Protein AF-A0A2S4KFY6-F1 (afdb_monomer_lite)

Radius of gyration: 22.41 Å; chains: 1; bounding box: 43×35×68 Å

pLDDT: mean 77.11, std 11.49, range [41.03, 91.62]

Structure (mmCIF, N/CA/C/O backbone):
data_AF-A0A2S4KFY6-F1
#
_entry.id   AF-A0A2S4KFY6-F1
#
loop_
_atom_site.group_PDB
_atom_site.id
_atom_site.type_symbol
_atom_site.label_atom_id
_atom_site.label_alt_id
_atom_site.label_comp_id
_atom_site.label_asym_id
_atom_site.label_entity_id
_atom_site.label_seq_id
_atom_site.pdbx_PDB_ins_code
_atom_site.Cartn_x
_atom_site.Cartn_y
_atom_site.Cartn_z
_atom_site.occupancy
_atom_site.B_iso_or_equiv
_atom_site.auth_seq_id
_atom_site.auth_comp_id
_atom_site.auth_asym_id
_atom_site.auth_atom_id
_atom_site.pdbx_PDB_model_num
ATOM 1 N N . MET A 1 1 ? -2.770 -22.741 -5.895 1.00 41.03 1 MET A N 1
ATOM 2 C CA . MET A 1 1 ? -3.093 -22.471 -4.480 1.00 41.03 1 MET A CA 1
ATOM 3 C C . MET A 1 1 ? -2.861 -20.990 -4.262 1.00 41.03 1 MET A C 1
ATOM 5 O O . MET A 1 1 ? -1.717 -20.572 -4.315 1.00 41.03 1 MET A O 1
ATOM 9 N N . ILE A 1 2 ? -3.922 -20.183 -4.189 1.00 46.44 2 ILE A N 1
ATOM 10 C CA . ILE A 1 2 ? -3.783 -18.751 -3.895 1.00 46.44 2 ILE A CA 1
ATOM 11 C C . ILE A 1 2 ? -3.744 -18.662 -2.375 1.00 46.44 2 ILE A C 1
ATOM 13 O O . ILE A 1 2 ? -4.786 -18.735 -1.730 1.00 46.44 2 ILE A O 1
ATOM 17 N N . GLU A 1 3 ? -2.538 -18.614 -1.817 1.00 59.56 3 GLU A N 1
ATOM 18 C CA . GLU A 1 3 ? -2.339 -18.278 -0.410 1.00 59.56 3 GLU A CA 1
ATOM 19 C C . GLU A 1 3 ? -3.041 -16.946 -0.130 1.00 59.56 3 GLU A C 1
ATOM 21 O O . GLU A 1 3 ? -2.886 -15.960 -0.859 1.00 59.56 3 GLU A O 1
ATOM 26 N N . THR A 1 4 ? -3.890 -16.942 0.893 1.00 71.56 4 THR A N 1
ATOM 27 C CA . THR A 1 4 ? -4.592 -15.756 1.375 1.00 71.56 4 THR A CA 1
ATOM 28 C C . THR A 1 4 ? -3.580 -14.825 2.033 1.00 71.56 4 THR A C 1
ATOM 30 O O . THR A 1 4 ? -3.407 -14.868 3.248 1.00 71.56 4 THR A O 1
ATOM 33 N N . MET A 1 5 ? -2.886 -14.020 1.224 1.00 77.81 5 MET A N 1
ATOM 34 C CA . MET A 1 5 ? -1.988 -12.983 1.731 1.00 77.81 5 MET A CA 1
ATOM 35 C C . MET A 1 5 ? -2.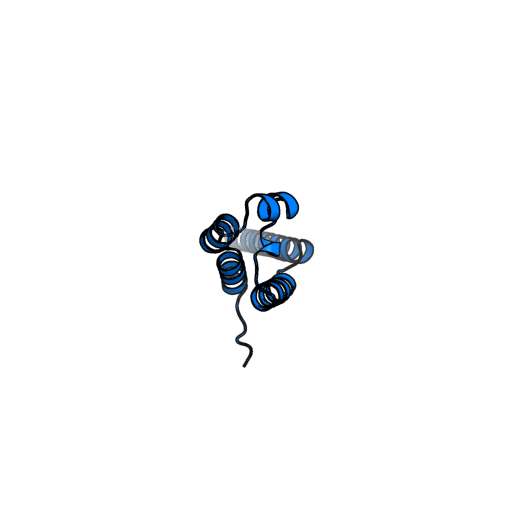780 -12.007 2.602 1.00 77.81 5 MET A C 1
ATOM 37 O O . MET A 1 5 ? -3.834 -11.512 2.187 1.00 77.81 5 MET A O 1
ATOM 41 N N . ASN A 1 6 ? -2.274 -11.716 3.795 1.00 87.19 6 ASN A N 1
ATOM 42 C CA . ASN A 1 6 ? -2.860 -10.696 4.657 1.00 87.19 6 ASN A CA 1
ATOM 43 C C . ASN A 1 6 ? -2.517 -9.277 4.151 1.00 87.19 6 ASN A C 1
ATOM 45 O O . ASN A 1 6 ? -1.665 -9.083 3.281 1.00 87.19 6 ASN A O 1
ATOM 49 N N . LEU A 1 7 ? -3.180 -8.251 4.696 1.00 84.62 7 LEU A N 1
ATOM 50 C CA . LEU A 1 7 ? -3.005 -6.865 4.240 1.00 84.62 7 LEU A CA 1
ATOM 51 C C . LEU A 1 7 ? -1.557 -6.358 4.375 1.00 84.62 7 LEU A C 1
ATOM 53 O O . LEU A 1 7 ? -1.103 -5.580 3.536 1.00 84.62 7 LEU A O 1
ATOM 57 N N . ALA A 1 8 ? -0.834 -6.781 5.414 1.00 86.25 8 ALA A N 1
ATOM 58 C CA . ALA A 1 8 ? 0.557 -6.382 5.615 1.00 86.25 8 ALA A CA 1
ATOM 59 C C . ALA A 1 8 ? 1.468 -7.010 4.550 1.00 86.25 8 ALA A C 1
ATOM 61 O O . ALA A 1 8 ? 2.323 -6.329 3.993 1.00 86.25 8 ALA A O 1
ATOM 62 N N . GLU A 1 9 ? 1.234 -8.273 4.200 1.00 87.69 9 GLU A N 1
ATOM 63 C CA . GLU A 1 9 ? 1.951 -8.972 3.129 1.00 87.69 9 GLU A CA 1
ATOM 64 C C . GLU A 1 9 ? 1.679 -8.352 1.756 1.00 87.69 9 GLU A C 1
ATOM 66 O O . GLU A 1 9 ? 2.611 -8.187 0.969 1.00 87.69 9 GLU A O 1
ATOM 71 N N . ILE A 1 10 ? 0.434 -7.946 1.479 1.00 85.94 10 ILE A N 1
ATOM 72 C CA . ILE A 1 10 ? 0.081 -7.240 0.238 1.00 85.94 10 ILE A CA 1
ATOM 73 C C . ILE A 1 10 ? 0.834 -5.909 0.152 1.00 85.94 10 ILE A C 1
ATOM 75 O O . ILE A 1 10 ? 1.446 -5.626 -0.877 1.00 85.94 10 ILE A O 1
ATOM 79 N N . LYS A 1 11 ? 0.837 -5.113 1.229 1.00 85.81 11 LYS A N 1
ATOM 80 C CA . LYS A 1 11 ? 1.553 -3.826 1.275 1.00 85.81 11 LYS A CA 1
ATOM 81 C C . LYS A 1 11 ? 3.059 -4.018 1.094 1.00 85.81 11 LYS A C 1
ATOM 83 O O . LYS A 1 11 ? 3.639 -3.398 0.212 1.00 85.81 11 LYS A O 1
ATOM 88 N N . ASN A 1 12 ? 3.657 -4.964 1.817 1.00 88.69 12 ASN A N 1
ATOM 89 C CA . ASN A 1 12 ? 5.079 -5.285 1.687 1.00 88.69 12 ASN A CA 1
ATOM 90 C C . ASN A 1 12 ? 5.442 -5.742 0.267 1.00 88.69 12 ASN A C 1
ATOM 92 O O . ASN A 1 12 ? 6.511 -5.407 -0.238 1.00 88.69 12 ASN A O 1
ATOM 96 N N . ARG A 1 13 ? 4.562 -6.498 -0.403 1.00 87.50 13 ARG A N 1
ATOM 97 C CA . ARG A 1 13 ? 4.794 -6.936 -1.783 1.00 87.50 13 ARG A CA 1
ATOM 98 C C . ARG A 1 13 ? 4.679 -5.785 -2.779 1.00 87.50 13 ARG A C 1
ATOM 100 O O . ARG A 1 13 ? 5.502 -5.701 -3.686 1.00 87.50 13 ARG A O 1
ATOM 107 N N . ILE A 1 14 ? 3.710 -4.888 -2.594 1.00 87.00 14 ILE A N 1
ATOM 108 C CA . ILE A 1 14 ? 3.602 -3.648 -3.374 1.00 87.00 14 ILE A CA 1
ATOM 109 C C . ILE A 1 14 ? 4.868 -2.808 -3.203 1.00 87.00 14 ILE A C 1
ATOM 111 O O . ILE A 1 14 ? 5.413 -2.350 -4.205 1.00 87.00 14 ILE A O 1
ATOM 115 N N . ASP A 1 15 ? 5.362 -2.655 -1.974 1.00 85.50 15 ASP A N 1
ATOM 116 C CA . ASP A 1 15 ? 6.575 -1.890 -1.677 1.00 85.50 15 ASP A CA 1
ATOM 117 C C . ASP A 1 15 ? 7.823 -2.538 -2.282 1.00 85.50 15 ASP A C 1
ATOM 119 O O . ASP A 1 15 ? 8.669 -1.830 -2.815 1.00 85.50 15 ASP A O 1
ATOM 123 N N . ALA A 1 16 ? 7.913 -3.872 -2.277 1.00 84.81 16 ALA A N 1
ATOM 124 C CA . ALA A 1 16 ? 9.003 -4.610 -2.914 1.00 84.81 16 ALA A CA 1
ATOM 125 C C . ALA A 1 16 ? 8.991 -4.471 -4.449 1.00 84.81 16 ALA A C 1
ATOM 127 O O . ALA A 1 16 ? 10.037 -4.279 -5.065 1.00 84.81 16 ALA A O 1
ATOM 128 N N . ILE A 1 17 ? 7.815 -4.524 -5.086 1.00 82.25 17 ILE A N 1
ATOM 129 C CA . ILE A 1 17 ? 7.682 -4.293 -6.539 1.00 82.25 17 ILE A CA 1
ATOM 130 C C . ILE A 1 17 ? 7.967 -2.827 -6.876 1.00 82.25 17 ILE A C 1
ATOM 132 O O . ILE A 1 17 ? 8.608 -2.521 -7.880 1.00 82.25 17 ILE A O 1
ATOM 136 N N . SER A 1 18 ? 7.514 -1.922 -6.012 1.00 73.38 18 SER A N 1
ATOM 137 C CA . SER A 1 18 ? 7.730 -0.480 -6.125 1.00 73.38 18 SER A CA 1
ATOM 138 C C . SER A 1 18 ? 9.088 -0.056 -5.573 1.00 73.38 18 SER A C 1
ATOM 140 O O . SER A 1 18 ? 9.347 1.148 -5.482 1.00 73.38 18 SER A O 1
ATOM 142 N N . GLU A 1 19 ? 9.953 -1.010 -5.197 1.00 75.3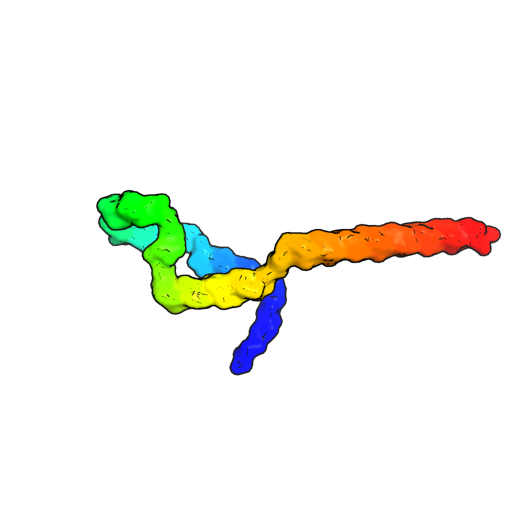1 19 GLU A N 1
ATOM 143 C CA . GLU A 1 19 ? 11.184 -0.703 -4.496 1.00 75.31 19 GLU A CA 1
ATOM 144 C C . GLU A 1 19 ? 12.055 0.152 -5.398 1.00 75.31 19 GLU A C 1
ATOM 146 O O . GLU A 1 19 ? 12.589 -0.238 -6.443 1.00 75.31 19 GLU A O 1
ATOM 151 N N . VAL A 1 20 ? 12.191 1.377 -4.925 1.00 60.44 20 VAL A N 1
ATOM 152 C CA . VAL A 1 20 ? 12.776 2.479 -5.649 1.00 60.44 20 VAL A CA 1
ATOM 153 C C . VAL A 1 20 ? 14.236 2.185 -6.020 1.00 60.44 20 VAL A C 1
ATOM 155 O O . VAL A 1 20 ? 14.726 2.742 -6.994 1.00 60.44 20 VAL A O 1
ATOM 158 N N . GLY A 1 21 ? 14.927 1.280 -5.318 1.00 57.75 21 GLY A N 1
ATOM 159 C CA . GLY A 1 21 ? 16.282 0.835 -5.658 1.00 57.75 21 GLY A CA 1
ATOM 160 C C . GLY A 1 21 ? 16.380 0.134 -7.019 1.00 57.75 21 GLY A C 1
ATOM 161 O O . GLY A 1 21 ? 17.185 0.542 -7.859 1.00 57.75 21 GLY A O 1
ATOM 162 N N . SER A 1 22 ? 15.534 -0.871 -7.277 1.00 63.06 22 SER A N 1
ATOM 163 C CA . SER A 1 22 ? 15.562 -1.645 -8.530 1.00 63.06 22 SER A CA 1
ATOM 164 C C . SER A 1 22 ? 15.023 -0.835 -9.714 1.00 63.06 22 SER A C 1
ATOM 166 O O . SER A 1 22 ? 15.563 -0.885 -10.822 1.00 63.06 22 SER A O 1
ATOM 168 N N . ILE A 1 23 ? 13.996 -0.016 -9.474 1.00 69.75 23 ILE A N 1
ATOM 169 C CA . ILE A 1 23 ? 13.424 0.879 -10.480 1.00 69.75 23 ILE A CA 1
ATOM 170 C C . ILE A 1 23 ? 14.375 2.031 -10.796 1.00 69.75 23 ILE A C 1
ATOM 172 O O . ILE A 1 23 ? 14.640 2.263 -11.969 1.00 69.75 23 ILE A O 1
ATOM 176 N N . ARG A 1 24 ? 14.963 2.718 -9.803 1.00 68.50 24 ARG A N 1
ATOM 177 C CA . ARG A 1 24 ? 15.955 3.779 -10.074 1.00 68.50 24 ARG A CA 1
ATOM 178 C C . ARG A 1 24 ? 17.166 3.231 -10.810 1.00 68.50 24 ARG A C 1
ATOM 180 O O . ARG A 1 24 ? 17.713 3.933 -11.651 1.00 68.50 24 ARG A O 1
ATOM 187 N N . MET A 1 25 ? 17.578 1.995 -10.528 1.00 69.00 25 MET A N 1
ATOM 188 C CA . MET A 1 25 ? 18.637 1.342 -11.291 1.00 69.00 25 MET A CA 1
ATOM 189 C C . MET A 1 25 ? 18.214 1.134 -12.751 1.00 69.00 25 MET A C 1
ATOM 191 O O . MET A 1 25 ? 18.948 1.546 -13.643 1.00 69.00 25 MET A O 1
ATOM 195 N N . ARG A 1 26 ? 17.009 0.612 -13.019 1.00 74.00 26 ARG A N 1
ATOM 196 C CA . ARG A 1 26 ? 16.463 0.491 -14.387 1.00 74.00 26 ARG A CA 1
ATOM 197 C C . ARG A 1 26 ? 16.316 1.843 -15.094 1.00 74.00 26 ARG A C 1
ATOM 199 O O . ARG A 1 26 ? 16.701 1.965 -16.251 1.00 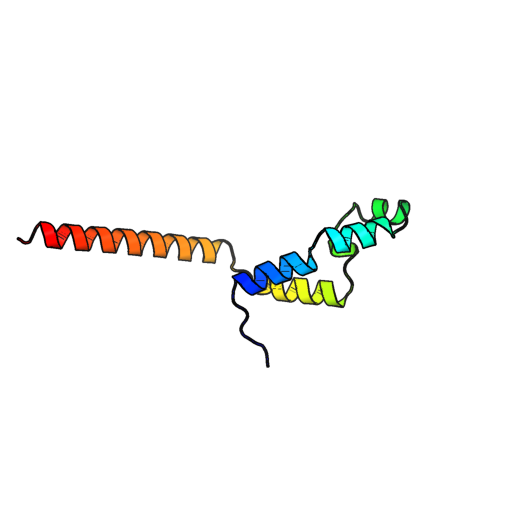74.00 26 ARG A O 1
ATOM 206 N N . MET A 1 27 ? 15.850 2.872 -14.391 1.00 73.31 27 MET A N 1
ATOM 207 C CA . MET A 1 27 ? 15.759 4.249 -14.892 1.00 73.31 27 MET A CA 1
ATOM 208 C C . MET A 1 27 ? 17.132 4.841 -15.210 1.00 73.31 27 MET A C 1
ATOM 210 O O . MET A 1 27 ? 17.289 5.524 -16.214 1.00 73.31 27 MET A O 1
ATOM 214 N N . ARG A 1 28 ? 18.139 4.571 -14.373 1.00 71.38 28 ARG A N 1
ATOM 215 C CA . ARG A 1 28 ? 19.522 5.016 -14.585 1.00 71.38 28 ARG A CA 1
ATOM 216 C C . ARG A 1 28 ? 20.194 4.288 -15.750 1.00 71.38 28 ARG A C 1
ATOM 218 O O . ARG A 1 28 ? 21.066 4.863 -16.390 1.00 71.38 28 ARG A O 1
ATOM 225 N N . MET A 1 29 ? 19.803 3.040 -16.003 1.00 76.38 29 MET A N 1
ATOM 226 C CA . MET A 1 29 ? 20.238 2.261 -17.165 1.00 76.38 29 MET A CA 1
ATOM 227 C C . MET A 1 29 ? 19.498 2.656 -18.453 1.00 76.38 29 MET A C 1
ATOM 229 O O . MET A 1 29 ? 19.974 2.345 -19.544 1.00 76.38 29 MET A O 1
ATOM 233 N N . ALA A 1 30 ? 18.351 3.334 -18.353 1.00 76.38 30 ALA A N 1
ATOM 234 C CA . ALA A 1 30 ? 17.650 3.895 -19.501 1.00 76.38 30 ALA A CA 1
ATOM 235 C C . ALA A 1 30 ? 18.378 5.141 -20.033 1.00 76.38 30 ALA A C 1
ATOM 237 O O . ALA A 1 30 ? 19.052 5.857 -19.291 1.00 76.38 30 ALA A O 1
ATOM 238 N N . SER A 1 31 ? 18.234 5.425 -21.333 1.00 78.25 31 SER A N 1
ATOM 239 C CA . SER A 1 31 ? 18.813 6.646 -21.896 1.00 78.25 31 SER A CA 1
ATOM 240 C C . SER A 1 31 ? 18.175 7.890 -21.253 1.00 78.25 31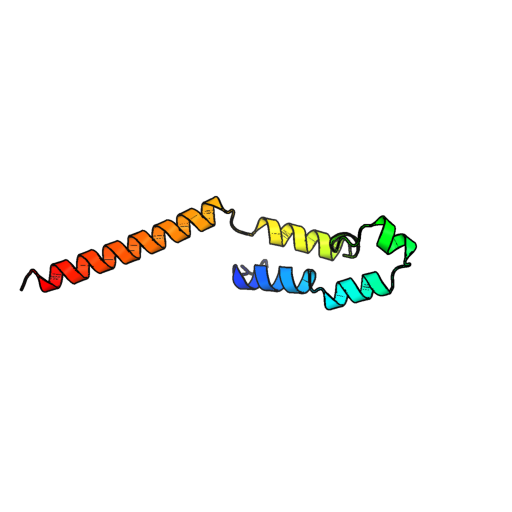 SER A C 1
ATOM 242 O O . SER A 1 31 ? 16.973 7.881 -20.968 1.00 78.25 31 SER A O 1
ATOM 244 N N . PRO A 1 32 ? 18.929 8.988 -21.051 1.00 74.19 32 PRO A N 1
ATOM 245 C CA . PRO A 1 32 ? 18.390 10.223 -20.476 1.00 74.19 32 PRO A CA 1
ATOM 246 C C . PRO A 1 32 ? 17.172 10.765 -21.238 1.00 74.19 32 PRO A C 1
ATOM 248 O O . PRO A 1 32 ? 16.243 11.296 -20.634 1.00 74.19 32 PRO A O 1
ATOM 251 N N . GLN A 1 33 ? 17.145 10.587 -22.561 1.00 78.56 33 GLN A N 1
ATOM 252 C CA . GLN A 1 33 ? 16.021 10.958 -23.419 1.00 78.56 33 GLN A CA 1
ATOM 253 C C . GLN A 1 33 ? 14.771 10.125 -23.119 1.00 78.56 33 GLN A C 1
ATOM 255 O O . GLN A 1 33 ? 13.685 10.689 -23.012 1.00 78.56 33 GLN A O 1
ATOM 260 N N . LEU A 1 34 ? 14.917 8.807 -22.943 1.00 75.38 34 LEU A N 1
ATOM 261 C CA . LEU A 1 34 ? 13.802 7.927 -22.599 1.00 75.38 34 LEU A CA 1
ATOM 262 C C . LEU A 1 34 ? 13.281 8.232 -21.189 1.00 75.38 34 LEU A C 1
ATOM 264 O O . LEU A 1 34 ? 12.079 8.372 -20.996 1.00 75.38 34 LEU A O 1
ATOM 268 N N . ALA A 1 35 ? 14.176 8.407 -20.215 1.00 74.56 35 ALA A N 1
ATOM 269 C CA . ALA A 1 35 ? 13.789 8.743 -18.847 1.00 74.56 35 ALA A CA 1
ATOM 270 C C . ALA A 1 35 ? 13.038 10.085 -18.757 1.00 74.56 35 ALA A C 1
ATOM 272 O O . ALA A 1 35 ? 12.062 10.194 -18.014 1.00 74.56 35 ALA A O 1
ATOM 273 N N . SER A 1 36 ? 13.464 11.078 -19.547 1.00 76.12 36 SER A N 1
ATOM 274 C CA . SER A 1 36 ? 12.805 12.384 -19.652 1.00 76.12 36 SER A CA 1
ATOM 275 C C . SER A 1 36 ? 11.434 12.290 -20.333 1.00 76.12 36 SER A C 1
ATOM 277 O O . SER A 1 36 ? 10.461 12.853 -19.837 1.00 76.12 36 SER A O 1
ATOM 279 N N . ALA A 1 37 ? 11.321 11.514 -21.418 1.00 77.62 37 ALA A N 1
ATOM 280 C CA . ALA A 1 37 ? 10.061 11.321 -22.139 1.00 77.62 37 ALA A CA 1
ATOM 281 C C . ALA A 1 37 ? 8.978 10.633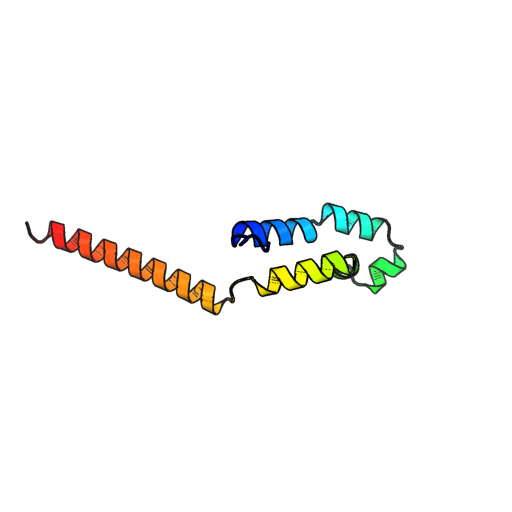 -21.288 1.00 77.62 37 ALA A C 1
ATOM 283 O O . ALA A 1 37 ? 7.808 10.989 -21.390 1.00 77.62 37 ALA A O 1
ATOM 284 N N . MET A 1 38 ? 9.367 9.695 -20.418 1.00 77.56 38 MET A N 1
ATOM 285 C CA . MET A 1 38 ? 8.445 9.000 -19.505 1.00 77.56 38 MET A CA 1
ATOM 286 C C . MET A 1 38 ? 8.165 9.788 -18.208 1.00 77.56 38 MET A C 1
ATOM 288 O O . MET A 1 38 ? 7.500 9.289 -17.303 1.00 77.56 38 MET A O 1
ATOM 292 N N . GLY A 1 39 ? 8.711 11.003 -18.058 1.00 71.38 39 GLY A N 1
ATOM 293 C CA . GLY A 1 39 ? 8.462 11.869 -16.897 1.00 71.38 39 GLY A CA 1
ATOM 294 C C . GLY A 1 39 ? 8.926 11.295 -15.553 1.00 71.38 39 GLY A C 1
ATOM 295 O O . GLY A 1 39 ? 8.494 11.757 -14.499 1.00 71.38 39 GLY A O 1
ATOM 296 N N . GLY A 1 40 ? 9.783 10.271 -15.570 1.00 68.88 40 GLY A N 1
ATOM 297 C CA . GLY A 1 40 ? 10.236 9.584 -14.364 1.00 68.88 40 GLY A CA 1
ATOM 298 C C . GLY A 1 40 ? 9.174 8.724 -13.664 1.00 68.88 40 GLY A C 1
ATOM 299 O O . GLY A 1 40 ? 9.365 8.363 -12.501 1.00 68.88 40 GLY A O 1
ATOM 300 N N . ALA A 1 41 ? 8.069 8.387 -14.335 1.00 74.12 41 ALA A N 1
ATOM 301 C CA . ALA A 1 41 ? 7.029 7.550 -13.751 1.00 74.12 41 ALA A CA 1
ATOM 302 C C . ALA A 1 41 ? 7.524 6.107 -13.555 1.00 74.12 41 ALA A C 1
ATOM 304 O O . ALA A 1 41 ? 7.854 5.393 -14.497 1.00 74.12 41 ALA A O 1
ATOM 305 N N . VAL A 1 42 ? 7.549 5.657 -12.300 1.00 75.00 42 VAL A N 1
ATOM 306 C CA . VAL A 1 42 ? 8.051 4.336 -11.875 1.00 75.00 42 VAL A CA 1
ATOM 307 C C . VAL A 1 42 ? 7.388 3.170 -12.621 1.00 75.00 42 VAL A C 1
ATOM 309 O O . VAL A 1 42 ? 8.058 2.203 -12.981 1.00 75.00 42 VAL A O 1
ATOM 312 N N . ILE A 1 43 ? 6.086 3.279 -12.897 1.00 75.75 43 ILE A N 1
ATOM 313 C CA . ILE A 1 43 ? 5.284 2.226 -13.539 1.00 75.75 43 ILE A CA 1
ATOM 314 C C . ILE A 1 43 ? 5.763 1.875 -14.955 1.00 75.75 43 ILE A C 1
ATOM 316 O O . ILE A 1 43 ? 5.580 0.746 -15.426 1.00 75.75 43 ILE A O 1
ATOM 320 N N . ASP A 1 44 ? 6.414 2.825 -15.620 1.00 78.06 44 ASP A N 1
ATOM 321 C CA . ASP A 1 44 ? 6.886 2.683 -16.992 1.00 78.06 44 ASP A CA 1
ATOM 322 C C . ASP A 1 44 ? 8.179 1.876 -17.101 1.00 78.06 44 ASP A C 1
ATOM 324 O O . ASP A 1 44 ? 8.490 1.348 -18.167 1.00 78.06 44 ASP A O 1
ATOM 328 N N . PHE A 1 45 ? 8.887 1.708 -15.983 1.00 80.50 45 PHE A N 1
ATOM 329 C CA . PHE A 1 45 ? 10.108 0.908 -15.881 1.00 80.50 45 PHE A CA 1
ATOM 330 C C . PHE A 1 45 ? 9.856 -0.497 -15.318 1.00 80.50 45 PHE A C 1
ATOM 332 O O . PHE A 1 45 ? 10.787 -1.301 -15.233 1.00 80.50 45 PHE A O 1
ATOM 339 N N . LEU A 1 46 ? 8.608 -0.801 -14.950 1.00 82.94 46 LEU A N 1
ATOM 340 C CA . LEU A 1 46 ? 8.179 -2.150 -14.599 1.00 82.94 46 LEU A CA 1
ATOM 341 C C . LEU A 1 46 ? 7.994 -2.994 -15.862 1.00 82.94 46 LEU A C 1
ATOM 343 O O . LEU A 1 46 ? 7.461 -2.530 -16.875 1.00 82.94 46 LEU A O 1
ATOM 347 N N . SER A 1 47 ? 8.383 -4.262 -15.777 1.00 85.56 47 SER A N 1
ATOM 348 C CA . SER A 1 47 ? 8.013 -5.271 -16.766 1.00 85.56 47 SER A CA 1
ATOM 349 C C . SER A 1 47 ? 6.493 -5.465 -16.816 1.00 85.56 47 SER A C 1
ATOM 351 O O . SER A 1 47 ? 5.749 -5.041 -15.926 1.00 85.56 47 SER A O 1
ATOM 353 N N . LYS A 1 48 ? 6.011 -6.131 -17.871 1.00 85.62 48 LYS A N 1
ATOM 354 C CA . LYS A 1 48 ? 4.582 -6.446 -18.016 1.00 85.62 48 LYS A CA 1
ATOM 355 C C . LYS A 1 48 ? 4.064 -7.293 -16.850 1.00 85.62 48 LYS A C 1
ATOM 357 O O . LYS A 1 48 ? 2.968 -7.022 -16.366 1.00 85.62 48 LYS A O 1
ATOM 362 N N . ASP A 1 49 ? 4.865 -8.247 -16.383 1.00 85.75 49 ASP A N 1
ATOM 363 C CA . ASP A 1 49 ? 4.489 -9.157 -15.300 1.00 85.75 49 ASP A CA 1
ATOM 364 C C . ASP A 1 49 ? 4.447 -8.428 -13.954 1.00 85.75 49 ASP A C 1
ATOM 366 O O . ASP A 1 49 ? 3.454 -8.525 -13.238 1.00 85.75 49 ASP A O 1
ATOM 370 N N . GLU A 1 50 ? 5.453 -7.598 -13.654 1.00 85.69 50 GLU A N 1
ATOM 371 C CA . GLU A 1 50 ? 5.474 -6.768 -12.438 1.00 85.69 50 GLU A CA 1
ATOM 372 C C . GLU A 1 50 ? 4.306 -5.775 -12.410 1.00 85.69 50 GLU A C 1
ATOM 374 O O . GLU A 1 50 ? 3.691 -5.553 -11.368 1.00 85.69 50 GLU A O 1
ATOM 379 N N . ARG A 1 51 ? 3.960 -5.185 -13.560 1.00 86.12 51 ARG A N 1
ATOM 380 C CA . ARG A 1 51 ? 2.821 -4.266 -13.668 1.00 86.12 51 ARG A CA 1
ATOM 381 C C . ARG A 1 51 ? 1.490 -4.986 -13.455 1.00 86.12 51 ARG A C 1
ATOM 383 O O . ARG A 1 51 ? 0.599 -4.438 -12.807 1.00 86.12 51 ARG A O 1
ATOM 390 N N . HIS A 1 52 ? 1.349 -6.197 -13.991 1.00 87.00 52 HIS A N 1
ATOM 391 C CA . HIS A 1 52 ? 0.158 -7.016 -13.787 1.00 87.00 52 HIS A CA 1
ATOM 392 C C . HIS A 1 52 ? 0.024 -7.458 -12.323 1.00 87.00 52 HIS A C 1
ATOM 394 O O . HIS A 1 52 ? -1.053 -7.330 -11.743 1.00 87.00 52 HIS A O 1
ATOM 400 N N . GLU A 1 53 ? 1.122 -7.892 -11.703 1.00 86.75 53 GLU A N 1
ATOM 401 C CA . GLU A 1 53 ? 1.168 -8.250 -10.284 1.00 86.75 53 GLU A CA 1
ATOM 402 C C . GLU A 1 53 ? 0.805 -7.052 -9.394 1.00 86.75 53 GLU A C 1
ATOM 404 O O . GLU A 1 53 ? -0.072 -7.166 -8.535 1.00 86.75 53 GLU A O 1
ATOM 409 N N . LEU A 1 54 ? 1.394 -5.879 -9.652 1.00 86.38 54 LEU A N 1
ATOM 410 C CA . LEU A 1 54 ? 1.080 -4.642 -8.936 1.00 86.38 54 LEU A CA 1
ATOM 411 C C . LEU A 1 54 ? -0.410 -4.290 -9.038 1.00 86.38 54 LEU A C 1
ATOM 413 O O . LEU A 1 54 ? -1.032 -3.958 -8.031 1.00 86.38 54 LEU A O 1
ATOM 417 N N . HIS A 1 55 ? -0.996 -4.402 -10.233 1.00 86.69 55 HIS A N 1
ATOM 418 C CA . HIS A 1 55 ? -2.420 -4.145 -10.443 1.00 86.69 55 HIS A CA 1
ATOM 419 C C . HIS A 1 55 ? -3.304 -5.101 -9.626 1.00 86.69 55 HIS A C 1
ATOM 421 O O . HIS A 1 55 ? -4.219 -4.655 -8.931 1.00 86.69 55 HIS A O 1
ATOM 427 N N . LEU A 1 56 ? -3.010 -6.405 -9.653 1.00 87.88 56 LEU A N 1
ATOM 428 C CA . LEU A 1 56 ? -3.756 -7.404 -8.883 1.00 87.88 56 LEU A CA 1
ATOM 429 C C . LEU A 1 56 ? -3.646 -7.180 -7.370 1.00 87.88 56 LEU A C 1
ATOM 431 O O . LEU A 1 56 ? -4.620 -7.397 -6.649 1.00 87.88 56 LEU A O 1
ATOM 435 N N . LEU A 1 57 ? -2.485 -6.737 -6.882 1.00 85.81 57 LEU A N 1
ATOM 436 C CA . LEU A 1 57 ? -2.279 -6.408 -5.471 1.00 85.81 57 LEU A CA 1
ATOM 437 C C . LEU A 1 57 ? -3.032 -5.137 -5.064 1.00 85.81 57 LEU A C 1
ATOM 439 O O . LEU A 1 57 ? -3.658 -5.114 -4.007 1.00 85.81 57 LEU A O 1
ATOM 443 N N . GLN A 1 58 ? -3.035 -4.104 -5.910 1.00 85.00 58 GLN A N 1
ATOM 444 C CA . GLN A 1 58 ? -3.769 -2.860 -5.658 1.00 85.00 58 GLN A CA 1
ATOM 445 C C . GLN A 1 58 ? -5.283 -3.078 -5.589 1.00 85.00 58 GLN A C 1
ATOM 447 O O . GLN A 1 58 ? -5.936 -2.486 -4.735 1.00 85.00 58 GLN A O 1
ATOM 452 N N . LEU A 1 59 ? -5.839 -3.970 -6.417 1.00 84.69 59 LEU A N 1
ATOM 453 C CA . LEU A 1 59 ? -7.259 -4.341 -6.354 1.00 84.69 59 LEU A CA 1
ATOM 454 C C . LEU A 1 59 ? -7.660 -5.008 -5.028 1.00 84.69 59 LEU A C 1
ATOM 456 O O . LEU A 1 59 ? -8.845 -5.058 -4.707 1.00 84.69 59 LEU A O 1
ATOM 460 N N . ARG A 1 60 ? -6.694 -5.531 -4.264 1.00 84.94 60 ARG A N 1
ATOM 461 C CA . ARG A 1 60 ? -6.928 -6.138 -2.945 1.00 84.94 60 ARG A CA 1
ATOM 462 C C . ARG A 1 60 ? -6.809 -5.142 -1.793 1.00 84.94 60 ARG A C 1
ATOM 464 O O . ARG A 1 60 ? -7.074 -5.524 -0.655 1.00 84.94 60 ARG A O 1
ATOM 471 N N . LEU A 1 61 ? -6.386 -3.903 -2.050 1.00 85.06 61 LEU A N 1
ATOM 472 C CA . LEU A 1 61 ? -6.307 -2.890 -1.005 1.00 85.06 61 LEU A CA 1
ATOM 473 C C . LEU A 1 61 ? -7.716 -2.435 -0.601 1.00 85.06 61 LEU A C 1
ATOM 475 O O . LEU A 1 61 ? -8.573 -2.246 -1.468 1.00 85.06 61 LEU A O 1
ATOM 479 N N . PRO A 1 62 ? -7.966 -2.240 0.704 1.00 83.12 62 PRO A N 1
ATOM 480 C CA . PRO A 1 62 ? -9.228 -1.693 1.161 1.00 83.12 62 PRO A CA 1
ATOM 481 C C . PRO A 1 62 ? -9.411 -0.274 0.619 1.00 83.12 62 PRO A C 1
ATOM 483 O O . PRO A 1 62 ? -8.474 0.517 0.506 1.00 83.12 62 PRO A O 1
ATOM 486 N N . THR A 1 63 ? -10.650 0.054 0.284 1.00 85.12 63 THR A N 1
ATOM 487 C CA . THR A 1 63 ? -11.041 1.417 -0.076 1.00 85.12 63 THR A CA 1
ATOM 488 C C . THR A 1 63 ? -11.051 2.307 1.165 1.00 85.12 63 THR A C 1
ATOM 490 O O . THR A 1 63 ? -11.286 1.840 2.279 1.00 85.12 63 THR A O 1
ATOM 493 N N . PHE A 1 64 ? -10.904 3.620 0.972 1.00 74.75 64 PHE A N 1
ATOM 494 C CA . PHE A 1 64 ? -11.000 4.596 2.064 1.00 74.75 64 PHE A CA 1
ATOM 495 C C . PHE A 1 64 ? -12.283 4.438 2.902 1.00 74.75 64 PHE A C 1
ATOM 497 O O . PHE A 1 64 ? -12.254 4.562 4.123 1.00 74.75 64 PHE A O 1
ATOM 504 N N . ALA A 1 65 ? -13.412 4.122 2.259 1.00 71.94 65 ALA A N 1
ATOM 505 C CA . ALA A 1 65 ? -14.680 3.903 2.949 1.00 71.94 65 ALA A CA 1
ATOM 506 C C . ALA A 1 65 ? -14.636 2.686 3.892 1.00 71.94 65 ALA A C 1
ATOM 508 O O . ALA A 1 65 ? -15.180 2.748 4.994 1.00 71.94 65 ALA A O 1
ATOM 509 N N . GLN A 1 66 ? -13.965 1.604 3.486 1.00 80.06 66 GLN A N 1
ATOM 510 C CA . GLN A 1 66 ? -13.773 0.412 4.318 1.00 80.06 66 GLN A CA 1
ATOM 511 C C . GLN A 1 66 ? -12.848 0.713 5.500 1.00 80.06 66 GLN A C 1
ATOM 513 O O . GLN A 1 66 ? -13.206 0.427 6.639 1.00 80.06 66 GLN A O 1
ATOM 518 N N . GLU A 1 67 ? -11.718 1.383 5.256 1.00 83.19 67 GLU A N 1
ATOM 519 C CA . GLU A 1 67 ? -10.793 1.778 6.327 1.00 83.19 67 GLU A CA 1
ATOM 520 C C . GLU A 1 67 ? -11.465 2.712 7.349 1.00 83.19 67 GLU A C 1
ATOM 522 O O . GLU A 1 67 ? -11.249 2.589 8.560 1.00 83.19 67 GLU A O 1
ATOM 527 N N . TRP A 1 68 ? -12.315 3.630 6.876 1.00 79.25 68 TRP A N 1
ATOM 528 C CA . TRP A 1 68 ? -13.082 4.532 7.732 1.00 79.25 68 TRP A CA 1
ATOM 529 C C . TRP A 1 68 ? -14.100 3.782 8.600 1.00 79.25 68 TRP A C 1
ATOM 531 O O . TRP A 1 68 ? -14.166 4.035 9.805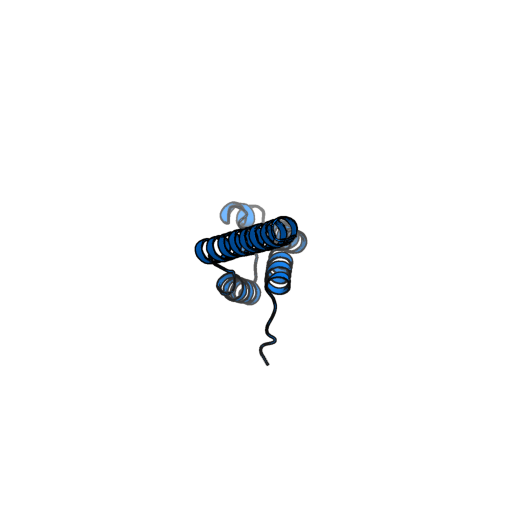 1.00 79.25 68 TRP A O 1
ATOM 541 N N . LEU A 1 69 ? -14.855 2.839 8.023 1.00 87.06 69 LEU A N 1
ATOM 542 C CA . LEU A 1 69 ? -15.811 2.007 8.763 1.00 87.06 69 LEU A CA 1
ATOM 543 C C . LEU A 1 69 ? -15.110 1.169 9.838 1.00 87.06 69 LEU A C 1
ATOM 545 O O . LEU A 1 69 ? -15.504 1.218 11.003 1.00 87.06 69 LEU A O 1
ATOM 549 N N . GLU A 1 70 ? -14.019 0.487 9.491 1.00 86.31 70 GLU A N 1
ATOM 550 C CA . GLU A 1 70 ? -13.230 -0.310 10.439 1.00 86.31 70 GLU A CA 1
ATOM 551 C C . GLU A 1 70 ? -12.638 0.550 11.567 1.00 86.31 70 GLU A C 1
ATOM 553 O O . GLU A 1 70 ? -12.578 0.146 12.734 1.00 86.31 70 GLU A O 1
ATOM 558 N N . ALA A 1 71 ? -12.180 1.766 11.254 1.00 85.19 71 ALA A N 1
ATOM 559 C CA . ALA A 1 71 ? -11.725 2.713 12.267 1.00 85.19 71 ALA A CA 1
ATOM 560 C C . ALA A 1 71 ? -12.875 3.158 13.184 1.00 85.19 71 ALA A C 1
ATOM 562 O O . ALA A 1 71 ? -12.703 3.211 14.408 1.00 85.19 71 ALA A O 1
ATOM 563 N N . HIS A 1 72 ? -14.046 3.442 12.613 1.00 88.56 72 HIS A N 1
ATOM 564 C CA . HIS A 1 72 ? -15.232 3.846 13.357 1.00 88.56 72 HIS A CA 1
ATOM 565 C C . HIS A 1 72 ? -15.701 2.742 14.316 1.00 88.56 72 HIS A C 1
ATOM 567 O O . HIS A 1 72 ? -15.904 3.005 15.505 1.00 88.56 72 HIS A O 1
ATOM 573 N N . GLU A 1 73 ? -15.783 1.497 13.844 1.00 91.62 73 GLU A N 1
ATOM 574 C CA . GLU A 1 73 ? -16.153 0.335 14.656 1.00 91.62 73 GLU A CA 1
ATOM 575 C C . GLU A 1 73 ? -15.181 0.107 15.817 1.00 91.62 73 GLU A C 1
ATOM 577 O O . GLU A 1 73 ? -15.617 -0.050 16.961 1.00 91.62 73 GLU A O 1
ATOM 582 N N . ARG A 1 74 ? -13.863 0.187 15.580 1.00 88.94 74 ARG A N 1
ATOM 583 C CA . ARG A 1 74 ? -12.854 0.085 16.653 1.00 88.94 74 ARG A CA 1
ATOM 584 C C . ARG A 1 74 ? -13.054 1.144 17.738 1.00 88.94 74 ARG A C 1
ATOM 586 O O . ARG A 1 74 ? -12.928 0.856 18.932 1.00 88.94 74 ARG A O 1
ATOM 593 N N . ILE A 1 75 ? -13.381 2.377 17.350 1.00 89.44 75 ILE A N 1
ATOM 594 C CA . ILE A 1 75 ? -13.659 3.462 18.301 1.00 89.44 75 ILE A CA 1
ATOM 595 C C . ILE A 1 75 ? -14.935 3.167 19.096 1.00 89.44 75 ILE A C 1
ATOM 597 O O . ILE A 1 75 ? -14.931 3.333 20.321 1.00 89.44 75 ILE A O 1
ATOM 601 N N . GLN A 1 76 ? -16.000 2.705 18.435 1.00 89.94 76 GLN A N 1
ATOM 602 C CA . GLN A 1 76 ? -17.249 2.342 19.103 1.00 89.94 76 GLN A CA 1
ATOM 603 C C . GLN A 1 76 ? -17.051 1.198 20.102 1.00 89.94 76 GLN A C 1
ATOM 605 O O . GLN A 1 76 ? -17.475 1.324 21.252 1.00 89.94 76 GLN A O 1
ATOM 610 N N . GLN A 1 77 ? -16.347 0.132 19.717 1.00 87.88 77 GLN A N 1
ATOM 611 C CA . GLN A 1 77 ? -16.026 -0.995 20.600 1.00 87.88 77 GLN A CA 1
ATOM 612 C C . GLN A 1 77 ? -15.238 -0.534 21.832 1.00 87.88 77 GLN A C 1
ATOM 614 O O . GLN A 1 77 ? -15.590 -0.874 22.964 1.00 87.88 77 GLN A O 1
ATOM 619 N N . ARG A 1 78 ? -14.227 0.325 21.641 1.00 85.81 78 ARG A N 1
ATOM 620 C CA . ARG A 1 78 ? -13.454 0.914 22.746 1.00 85.81 78 ARG A CA 1
ATOM 621 C C . ARG A 1 78 ? -14.329 1.752 23.682 1.00 85.81 78 ARG A C 1
ATOM 623 O O . ARG A 1 78 ? -14.185 1.670 24.901 1.00 85.81 78 ARG A O 1
ATOM 630 N N . ASN A 1 79 ? -15.241 2.554 23.137 1.00 87.38 79 ASN A N 1
ATOM 631 C CA . ASN A 1 79 ? -16.162 3.366 23.934 1.00 87.38 79 ASN A CA 1
ATOM 632 C C . ASN A 1 79 ? -17.181 2.501 24.692 1.00 87.38 79 ASN A C 1
ATOM 634 O O . ASN A 1 79 ? -17.460 2.768 25.862 1.00 87.38 79 ASN A O 1
ATOM 638 N N . ALA A 1 80 ? -17.689 1.439 24.066 1.00 84.75 80 ALA A N 1
ATOM 639 C CA . ALA A 1 80 ? -18.576 0.472 24.703 1.00 84.75 80 ALA A CA 1
ATOM 640 C C . ALA A 1 80 ? -17.880 -0.253 25.867 1.00 84.75 80 ALA A C 1
ATOM 642 O O . ALA A 1 80 ? -18.458 -0.354 26.949 1.00 84.75 80 ALA A O 1
ATOM 643 N N . ALA A 1 81 ? -16.625 -0.681 25.686 1.00 81.38 81 ALA A N 1
ATOM 644 C CA . ALA A 1 81 ? -15.819 -1.296 26.742 1.00 81.38 81 ALA A CA 1
ATOM 645 C C . ALA A 1 81 ? -15.606 -0.346 27.935 1.00 81.38 81 ALA A C 1
ATOM 647 O O . ALA A 1 81 ? -15.799 -0.739 29.084 1.00 81.38 81 ALA A O 1
ATOM 648 N N . ARG A 1 82 ? -15.312 0.937 27.673 1.00 79.50 82 ARG A N 1
ATOM 649 C CA . ARG A 1 82 ? -15.213 1.972 28.723 1.00 79.50 82 ARG A CA 1
ATOM 650 C C . ARG A 1 82 ? -16.524 2.159 29.482 1.00 79.50 82 ARG A C 1
ATOM 652 O O . ARG A 1 82 ? -16.509 2.310 30.700 1.00 79.50 82 ARG A O 1
ATOM 659 N N . LYS A 1 83 ? -17.657 2.157 28.775 1.00 76.19 83 LYS A N 1
ATOM 660 C CA . LYS A 1 83 ? -18.978 2.306 29.396 1.00 76.19 83 LYS A CA 1
ATOM 661 C C . LYS A 1 83 ? -19.299 1.122 30.313 1.00 76.19 83 LYS A C 1
ATOM 663 O O . LYS A 1 83 ? -19.821 1.356 31.393 1.00 76.19 83 LYS A O 1
ATOM 668 N N . ARG A 1 84 ? -18.939 -0.111 29.933 1.00 67.50 84 ARG A N 1
ATOM 669 C CA . ARG A 1 84 ? -19.132 -1.309 30.777 1.00 67.50 84 ARG A CA 1
ATOM 670 C C . ARG A 1 84 ? -18.263 -1.289 32.035 1.00 67.50 84 ARG A C 1
ATOM 672 O O . ARG A 1 84 ? -18.807 -1.418 33.123 1.00 67.50 84 ARG A O 1
ATOM 679 N N . GLY A 1 85 ? -16.965 -0.999 31.910 1.00 60.31 85 GLY A N 1
ATOM 680 C CA . GLY A 1 85 ? -16.077 -0.902 33.079 1.00 60.31 85 GLY A CA 1
ATOM 681 C C . GLY A 1 85 ? -16.470 0.213 34.059 1.00 60.31 85 GLY A C 1
ATOM 682 O O . GLY A 1 85 ? -16.255 0.092 35.257 1.00 60.31 85 GLY A O 1
ATOM 683 N N . LYS A 1 86 ? -17.108 1.290 33.578 1.00 55.62 86 LYS A N 1
ATOM 684 C CA . LYS A 1 86 ? -17.636 2.363 34.437 1.00 55.62 86 LYS A CA 1
ATOM 685 C C . LYS A 1 86 ? -18.947 1.987 35.143 1.00 55.62 86 LYS A C 1
ATOM 687 O O . LYS A 1 86 ? -19.235 2.542 36.196 1.00 55.62 86 LYS A O 1
ATOM 692 N N . VAL A 1 87 ? -19.738 1.076 34.571 1.00 56.12 87 VAL A N 1
ATOM 693 C CA . VAL A 1 87 ? -20.989 0.581 35.173 1.00 56.12 87 VAL A CA 1
ATOM 694 C C . VAL A 1 87 ? -20.700 -0.420 36.293 1.00 56.12 87 VAL A C 1
ATOM 696 O O . VAL A 1 87 ? -21.363 -0.353 37.319 1.00 56.12 87 VAL A O 1
ATOM 699 N N . GLU A 1 88 ? -19.684 -1.277 36.154 1.00 54.12 88 GLU A N 1
ATOM 700 C CA . GLU A 1 88 ? -19.298 -2.226 37.214 1.00 54.12 88 GLU A CA 1
ATOM 701 C C . GLU A 1 88 ? -18.822 -1.524 38.496 1.00 54.12 88 GLU A C 1
ATOM 703 O O . GLU A 1 88 ? -19.190 -1.932 39.592 1.00 54.12 88 GLU A O 1
ATOM 708 N N . ILE A 1 89 ? -18.086 -0.413 38.375 1.00 55.78 89 ILE A N 1
ATOM 709 C CA . ILE A 1 89 ? -17.587 0.357 39.532 1.00 55.78 89 ILE A CA 1
ATOM 710 C C . ILE A 1 89 ? -18.719 1.113 40.258 1.00 55.78 89 ILE A C 1
ATOM 712 O O . ILE A 1 89 ? -18.599 1.403 41.441 1.00 55.78 89 ILE A O 1
ATOM 716 N N . LEU A 1 90 ? -19.816 1.441 39.566 1.00 54.88 90 LEU A N 1
ATOM 717 C CA . LEU A 1 90 ? -20.973 2.149 40.140 1.00 54.88 90 LEU A CA 1
ATOM 718 C C . LEU A 1 90 ? -22.067 1.206 40.669 1.00 54.88 90 LEU A C 1
ATOM 720 O O . LEU A 1 90 ? -23.039 1.679 41.250 1.00 54.88 90 LEU A O 1
ATOM 724 N N . ALA A 1 91 ? -21.939 -0.100 40.427 1.00 51.97 91 ALA A N 1
ATOM 725 C CA . ALA A 1 91 ? -22.884 -1.125 40.870 1.00 51.97 91 ALA A CA 1
ATOM 726 C C . ALA A 1 91 ? -22.455 -1.828 42.176 1.00 51.97 91 ALA A C 1
ATOM 728 O O . ALA A 1 91 ? -23.053 -2.842 42.534 1.00 51.97 91 ALA A O 1
ATOM 729 N N . THR A 1 92 ? -21.432 -1.306 42.866 1.00 44.12 92 THR A N 1
ATOM 730 C CA . THR A 1 92 ? -20.981 -1.742 44.202 1.00 44.12 92 THR A CA 1
ATOM 731 C C . THR A 1 92 ? -21.275 -0.646 45.215 1.00 44.12 92 THR A C 1
ATOM 733 O O . THR A 1 92 ? -21.714 -0.986 46.334 1.00 44.12 92 THR A O 1
#

Foldseek 3Di:
DPPPDDPVRLVVLLCVLLVCVVQVVLLVVDDPVVCVVVVVDSLVSHDPVSNVSNVVSVVPDDDPVRVVVVVVVVVVVVVVVVVVVVVVVVVD

Sequence (92 aa):
MIETMNLAEIKNRIDAISEVGSIRMRMRMASPQLASAMGGAVIDFLSKDERHELHLLQLRLPTFAQEWLEAHERIQQRNAARKRGKVEILAT

Secondary structure (DSSP, 8-state):
------HHHHHHHHHHHT-HHHHHHHHHHS-HHHHHHTTT-GGGGS-HHHHHHHHHHHTTSPPHHHHHHHHHHHHHHHHHHHHHHHHHHH--